Protein AF-A0A920TKG6-F1 (afdb_monomer_lite)

pLDDT: mean 92.44, std 6.7, range [65.94, 98.56]

Radius of gyration: 16.94 Å; chains: 1; bounding box: 35×40×47 Å

Secondary structure (DSSP, 8-state):
-HHHHHTS-S-----------PPP--S-GGG---HHHHHHHHHHHT---EEEE---S---HHHHHHHHHHHHHHT-EEEE--B-SS--TTPPPHHHHHHHHHHHHTTSPTTTEEE--B-------HHHHHHHHHHHHHHTT-SEE---TTTT---B-TTS-BSS--

Structure (mmCIF, N/CA/C/O backbone):
data_AF-A0A920TKG6-F1
#
_entry.id   AF-A0A920TKG6-F1
#
loop_
_atom_site.group_PDB
_atom_site.id
_atom_site.type_symbol
_atom_site.label_atom_id
_atom_site.label_alt_id
_atom_site.label_comp_id
_atom_site.label_asym_id
_atom_site.label_entity_id
_atom_site.label_seq_id
_atom_site.pdbx_PDB_ins_code
_atom_site.Cartn_x
_atom_site.Cartn_y
_atom_site.Cartn_z
_atom_site.occupancy
_atom_site.B_iso_or_equiv
_atom_site.auth_seq_id
_atom_site.auth_comp_id
_atom_site.auth_asym_id
_atom_site.auth_atom_id
_atom_site.pdbx_PDB_model_num
ATOM 1 N N . MET A 1 1 ? 9.365 -0.056 -18.917 1.00 81.00 1 MET A N 1
ATOM 2 C CA . MET A 1 1 ? 9.604 -0.548 -20.292 1.00 81.00 1 MET A CA 1
ATOM 3 C C . MET A 1 1 ? 10.580 -1.717 -20.310 1.00 81.00 1 MET A C 1
ATOM 5 O O . MET A 1 1 ? 10.217 -2.732 -20.874 1.00 81.00 1 MET A O 1
ATOM 9 N N . ASN A 1 2 ? 11.730 -1.625 -19.625 1.00 89.69 2 ASN A N 1
ATOM 10 C CA . ASN A 1 2 ? 12.736 -2.699 -19.559 1.00 89.69 2 ASN A CA 1
ATOM 11 C C . ASN A 1 2 ? 12.140 -4.102 -19.285 1.00 89.69 2 ASN A C 1
ATOM 13 O O . ASN A 1 2 ? 12.255 -4.991 -20.116 1.00 89.69 2 ASN A O 1
ATOM 17 N N . TYR A 1 3 ? 11.373 -4.258 -18.199 1.00 92.06 3 TYR A N 1
ATOM 18 C CA . TYR A 1 3 ? 10.741 -5.542 -17.854 1.00 92.06 3 TYR A CA 1
ATOM 19 C C . TYR A 1 3 ? 9.856 -6.125 -18.974 1.00 92.06 3 TYR A C 1
ATOM 21 O O . TYR A 1 3 ? 9.908 -7.314 -19.257 1.00 92.06 3 TYR A O 1
ATOM 29 N N . LEU A 1 4 ? 9.064 -5.285 -19.648 1.00 92.31 4 LEU A N 1
ATOM 30 C CA . LEU A 1 4 ? 8.187 -5.729 -20.737 1.00 92.31 4 LEU A CA 1
ATOM 31 C C . LEU A 1 4 ? 8.991 -6.272 -21.929 1.00 92.31 4 LEU A C 1
ATOM 33 O O . LEU A 1 4 ? 8.587 -7.248 -22.542 1.00 92.31 4 LEU A O 1
ATOM 37 N N . LEU A 1 5 ? 10.120 -5.644 -22.257 1.00 92.56 5 LEU A N 1
ATOM 38 C CA . LEU A 1 5 ? 10.902 -5.997 -23.444 1.00 92.56 5 LEU A CA 1
ATOM 39 C C . LEU A 1 5 ? 11.885 -7.148 -23.212 1.00 92.56 5 LEU A C 1
ATOM 41 O O . LEU A 1 5 ? 12.219 -7.843 -24.165 1.00 92.56 5 LEU A O 1
ATOM 45 N N . HIS A 1 6 ? 12.366 -7.320 -21.980 1.00 94.44 6 HIS A N 1
ATOM 46 C CA . HIS A 1 6 ? 13.500 -8.205 -21.696 1.00 94.44 6 HIS A CA 1
ATOM 47 C C . HIS A 1 6 ? 13.181 -9.360 -20.743 1.00 94.44 6 HIS A C 1
ATOM 49 O O . HIS A 1 6 ? 13.887 -10.359 -20.771 1.00 94.44 6 HIS A O 1
ATOM 55 N N . GLU A 1 7 ? 12.136 -9.245 -19.920 1.00 93.62 7 GLU A N 1
ATOM 56 C CA . GLU A 1 7 ? 11.792 -10.256 -18.904 1.00 93.62 7 GLU A CA 1
ATOM 57 C C . GLU A 1 7 ? 10.452 -10.944 -19.195 1.00 93.62 7 GLU A C 1
ATOM 59 O O . GLU A 1 7 ? 10.235 -12.095 -18.823 1.00 93.62 7 GLU A O 1
ATOM 64 N N . SER A 1 8 ? 9.514 -10.236 -19.831 1.00 93.94 8 SER A N 1
ATOM 65 C CA . SER A 1 8 ? 8.187 -10.781 -20.120 1.00 93.94 8 SER A CA 1
ATOM 66 C C . SER A 1 8 ? 8.153 -11.599 -21.415 1.00 93.94 8 SER A C 1
ATOM 68 O O . SER A 1 8 ? 8.921 -11.356 -22.342 1.00 93.94 8 SER A O 1
ATOM 70 N N . ASN A 1 9 ? 7.234 -12.564 -21.484 1.00 95.19 9 ASN A N 1
ATOM 71 C CA . ASN A 1 9 ? 7.030 -13.388 -22.674 1.00 95.19 9 ASN A CA 1
ATOM 72 C C . ASN A 1 9 ? 6.190 -12.646 -23.733 1.00 95.19 9 ASN A C 1
ATOM 74 O O . ASN A 1 9 ? 5.312 -11.861 -23.371 1.00 95.19 9 ASN A O 1
ATOM 78 N N . PRO A 1 10 ? 6.383 -12.935 -25.035 1.00 95.50 10 PRO A N 1
ATOM 79 C CA . PRO A 1 10 ? 5.681 -12.244 -26.123 1.00 95.50 10 PRO A CA 1
ATOM 80 C C . PRO A 1 10 ? 4.183 -12.578 -26.224 1.00 95.50 10 PRO A C 1
ATOM 82 O O . PRO A 1 10 ? 3.451 -11.886 -26.928 1.00 95.50 10 PRO A O 1
ATOM 85 N N . ILE A 1 11 ? 3.721 -13.640 -25.557 1.00 97.31 11 ILE A N 1
ATOM 86 C CA . ILE A 1 11 ? 2.340 -14.130 -25.624 1.00 97.31 11 ILE A CA 1
ATOM 87 C C . ILE A 1 11 ? 1.702 -14.024 -24.241 1.00 97.31 11 ILE A C 1
ATOM 89 O O . ILE A 1 11 ? 2.268 -14.487 -23.249 1.00 97.31 11 ILE A O 1
ATOM 93 N N . TYR A 1 12 ? 0.496 -13.457 -24.186 1.00 97.50 12 TYR A N 1
ATOM 94 C CA . TYR A 1 12 ? -0.344 -13.449 -22.991 1.00 97.50 12 TYR A CA 1
ATOM 95 C C . TYR A 1 12 ? -1.450 -14.494 -23.114 1.00 97.50 12 TYR A C 1
ATOM 97 O O . TYR A 1 12 ? -2.117 -14.584 -24.142 1.00 97.50 12 TYR A O 1
ATOM 105 N N . ILE A 1 13 ? -1.658 -15.265 -22.046 1.00 97.12 13 ILE A N 1
ATOM 106 C CA . ILE A 1 13 ? -2.728 -16.260 -21.946 1.00 97.12 13 ILE A CA 1
ATOM 107 C C . ILE A 1 13 ? -3.816 -15.679 -21.043 1.00 97.12 13 ILE A C 1
ATOM 109 O O . ILE A 1 13 ? -3.563 -15.376 -19.878 1.00 97.12 13 ILE A O 1
ATOM 113 N N . GLY A 1 14 ? -5.015 -15.495 -21.593 1.00 97.8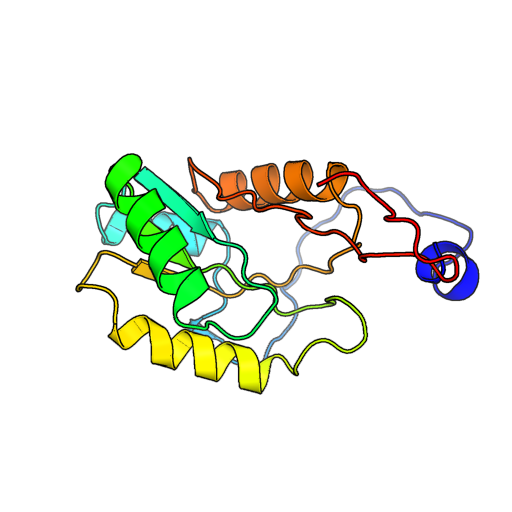1 14 GLY A N 1
ATOM 114 C CA . GLY A 1 14 ? -6.191 -15.037 -20.854 1.00 97.81 14 GLY A CA 1
ATOM 115 C C . GLY A 1 14 ? -7.096 -16.199 -20.449 1.00 97.81 14 GLY A C 1
ATOM 116 O O . GLY A 1 14 ? -7.249 -17.157 -21.201 1.00 97.81 14 GLY A O 1
ATOM 117 N N . GLY A 1 15 ? -7.717 -16.101 -19.273 1.00 98.06 15 GLY A N 1
ATOM 118 C CA . GLY A 1 15 ? -8.662 -17.090 -18.758 1.00 98.06 15 GLY A CA 1
ATOM 119 C C . GLY A 1 15 ? -9.123 -16.749 -17.341 1.00 98.06 15 GLY A C 1
ATOM 120 O O . GLY A 1 15 ? -8.528 -15.901 -16.674 1.00 98.06 15 GLY A O 1
ATOM 121 N N . SER A 1 16 ? -10.196 -17.392 -16.884 1.00 97.81 16 SER A N 1
ATOM 122 C CA . SER A 1 16 ? -10.622 -17.321 -15.484 1.00 97.81 16 SER A CA 1
ATOM 123 C C . SER A 1 16 ? -9.631 -18.049 -14.576 1.00 97.81 16 SER A C 1
ATOM 125 O O . SER A 1 16 ? -8.997 -19.018 -14.991 1.00 97.81 16 SER A O 1
ATOM 127 N N . VAL A 1 17 ? -9.530 -17.608 -13.324 1.00 96.44 17 VAL A N 1
ATOM 128 C CA . VAL A 1 17 ? -8.688 -18.244 -12.304 1.00 96.44 17 VAL A CA 1
ATOM 129 C C . VAL A 1 17 ? -9.552 -18.860 -11.210 1.00 96.44 17 VAL A C 1
ATOM 131 O O . VAL A 1 17 ? -10.534 -18.256 -10.783 1.00 96.44 17 VAL A O 1
ATOM 134 N N . GLU A 1 18 ? -9.156 -20.039 -10.738 1.00 97.50 18 GLU A N 1
ATOM 135 C CA . GLU A 1 18 ? -9.734 -20.701 -9.568 1.00 97.50 18 GLU A CA 1
ATOM 136 C C . GLU A 1 18 ? -8.681 -20.753 -8.454 1.00 97.50 18 GLU A C 1
ATOM 138 O O . GLU A 1 18 ? -7.523 -21.117 -8.677 1.00 97.50 18 GLU A O 1
ATOM 143 N N . GLY A 1 19 ? -9.056 -20.309 -7.255 1.00 94.50 19 GLY A N 1
ATOM 144 C CA . GLY A 1 19 ? -8.136 -20.214 -6.128 1.00 94.50 19 GLY A CA 1
ATOM 145 C C . GLY A 1 19 ? -7.915 -21.570 -5.471 1.00 94.50 19 GLY A C 1
ATOM 146 O O . GLY A 1 19 ? -8.823 -22.090 -4.835 1.00 94.50 19 GLY A O 1
ATOM 147 N N . VAL A 1 20 ? -6.697 -22.105 -5.564 1.00 96.12 20 VAL A N 1
ATOM 148 C CA . VAL A 1 20 ? -6.333 -23.361 -4.887 1.00 96.12 20 VAL A CA 1
ATOM 149 C C . VAL A 1 20 ? -5.703 -23.072 -3.520 1.00 96.12 20 VAL A C 1
ATOM 151 O O . VAL A 1 20 ? -6.187 -23.526 -2.483 1.00 96.12 20 VAL A O 1
ATOM 154 N N . HIS A 1 21 ? -4.634 -22.269 -3.498 1.00 94.25 21 HIS A N 1
ATOM 155 C CA . HIS A 1 21 ? -3.919 -21.875 -2.282 1.00 94.25 21 HIS A CA 1
ATOM 156 C C . HIS A 1 21 ? -3.308 -20.479 -2.444 1.00 94.25 21 HIS A C 1
ATOM 158 O O . HIS A 1 21 ? -2.908 -20.097 -3.545 1.00 94.25 21 HIS A O 1
ATOM 164 N N . PHE A 1 22 ? -3.151 -19.740 -1.344 1.00 92.44 22 PHE A N 1
ATOM 165 C CA . PHE A 1 22 ? -2.352 -18.514 -1.357 1.00 92.44 22 PHE A CA 1
ATOM 166 C C . PHE A 1 22 ? -0.846 -18.818 -1.443 1.00 92.44 22 PHE A C 1
ATOM 168 O O . PHE A 1 22 ? -0.397 -19.849 -0.927 1.00 92.44 22 PHE A O 1
ATOM 175 N N . PRO A 1 23 ? -0.038 -17.911 -2.027 1.00 92.25 23 PRO A N 1
ATOM 176 C CA . PRO A 1 23 ? 1.416 -17.985 -1.937 1.00 92.25 23 PRO A CA 1
ATOM 177 C C . PRO A 1 23 ? 1.883 -18.079 -0.480 1.00 92.25 23 PRO A C 1
ATOM 17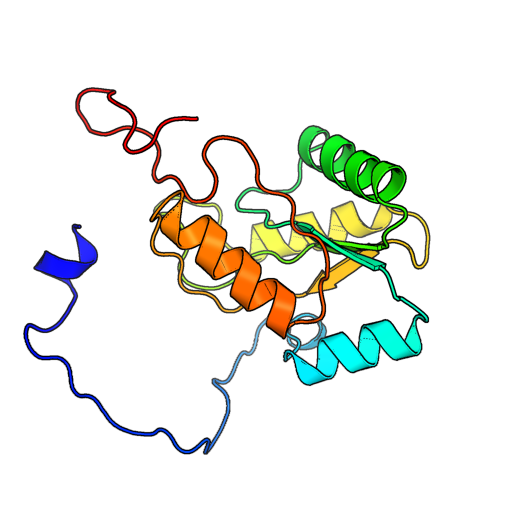9 O O . PRO A 1 23 ? 1.427 -17.330 0.387 1.00 92.25 23 PRO A O 1
ATOM 182 N N . LYS A 1 24 ? 2.810 -19.002 -0.205 1.00 92.75 24 LYS A N 1
ATOM 183 C CA . LYS A 1 24 ? 3.375 -19.172 1.137 1.00 92.75 24 LYS A CA 1
ATOM 184 C C . LYS A 1 24 ? 4.382 -18.059 1.423 1.00 92.75 24 LYS A C 1
ATOM 186 O O . LYS A 1 24 ? 5.348 -17.884 0.686 1.00 92.75 24 LYS A O 1
ATOM 191 N N . HIS A 1 25 ? 4.173 -17.357 2.532 1.00 93.50 25 HIS A N 1
ATOM 192 C CA . HIS A 1 25 ? 5.110 -16.381 3.080 1.00 93.50 25 HIS A CA 1
ATOM 193 C C . HIS A 1 25 ? 5.570 -16.841 4.464 1.00 93.50 25 HIS A C 1
ATOM 195 O O . HIS A 1 25 ? 4.746 -17.209 5.302 1.00 93.50 25 HIS A O 1
ATOM 201 N N . TYR A 1 26 ? 6.880 -16.820 4.704 1.00 94.31 26 TYR A N 1
ATOM 202 C CA . TYR A 1 26 ? 7.482 -17.175 5.998 1.00 94.31 26 TYR A CA 1
ATOM 203 C C . TYR A 1 26 ? 7.807 -15.939 6.844 1.00 94.31 26 TYR A C 1
ATOM 205 O O . TYR A 1 26 ? 8.072 -16.043 8.037 1.00 94.31 26 TYR A O 1
ATOM 213 N N . ASP A 1 27 ? 7.768 -14.758 6.233 1.00 94.88 27 ASP A N 1
ATOM 214 C CA . ASP A 1 27 ? 8.069 -13.481 6.850 1.00 94.88 27 ASP A CA 1
ATOM 215 C C . ASP A 1 27 ? 6.787 -12.729 7.229 1.00 94.88 27 ASP A C 1
ATOM 217 O O . ASP A 1 27 ? 5.831 -12.651 6.453 1.00 94.88 27 ASP A O 1
ATOM 221 N N . TYR A 1 28 ? 6.788 -12.129 8.423 1.00 95.62 28 TYR A N 1
ATOM 222 C CA . TYR A 1 28 ? 5.772 -11.169 8.872 1.00 95.62 28 TYR A CA 1
ATOM 223 C C . TYR A 1 28 ? 4.316 -11.629 8.686 1.00 95.62 28 TYR A C 1
ATOM 225 O O . TYR A 1 28 ? 3.451 -10.821 8.350 1.00 95.62 28 TYR A O 1
ATOM 233 N N . GLN A 1 29 ? 4.029 -12.915 8.907 1.00 94.44 29 GLN A N 1
ATOM 234 C CA . GLN A 1 29 ? 2.707 -13.508 8.660 1.00 94.44 29 GLN A CA 1
ATOM 235 C C . GLN A 1 29 ? 1.573 -12.736 9.354 1.00 94.44 29 GLN A C 1
ATOM 237 O O . GLN A 1 29 ? 0.567 -12.437 8.723 1.00 94.44 29 GLN A O 1
ATOM 242 N N . GLY A 1 30 ? 1.779 -12.304 10.605 1.00 95.00 30 GLY A N 1
ATOM 243 C CA . GLY A 1 30 ? 0.802 -11.503 11.359 1.00 95.00 30 GLY A CA 1
ATOM 244 C C . GLY A 1 30 ? 0.584 -10.072 10.848 1.00 95.00 30 GLY A C 1
ATOM 245 O O . GLY A 1 30 ? -0.316 -9.385 11.318 1.00 95.00 30 GLY A O 1
ATOM 246 N N . LEU A 1 31 ? 1.396 -9.602 9.897 1.00 97.12 31 LEU A N 1
ATOM 247 C CA . LEU A 1 31 ? 1.224 -8.303 9.243 1.00 97.12 31 LEU A CA 1
ATOM 248 C C . LEU A 1 31 ? 0.675 -8.435 7.816 1.00 97.12 31 LEU A C 1
ATOM 250 O O . LEU A 1 31 ? 0.392 -7.419 7.188 1.00 97.12 31 LEU A O 1
ATOM 254 N N . ARG A 1 32 ? 0.517 -9.649 7.280 1.00 96.62 32 ARG A N 1
ATOM 255 C CA . ARG A 1 32 ? 0.005 -9.890 5.924 1.00 96.62 32 ARG A CA 1
ATOM 256 C C . ARG A 1 32 ? -1.474 -10.252 5.995 1.00 96.62 32 ARG A C 1
ATOM 258 O O . ARG A 1 32 ? -1.819 -11.405 6.224 1.00 96.62 32 ARG A O 1
ATOM 265 N N . HIS A 1 33 ? -2.338 -9.269 5.772 1.00 97.75 33 HIS A N 1
ATOM 266 C CA . HIS A 1 33 ? -3.785 -9.477 5.789 1.00 97.75 33 HIS A CA 1
ATOM 267 C C . HIS A 1 33 ? -4.337 -9.581 4.365 1.00 97.75 33 HIS A C 1
ATOM 269 O O . HIS A 1 33 ? -3.905 -8.863 3.458 1.00 97.75 33 HIS A O 1
ATOM 275 N N . THR A 1 34 ? -5.328 -10.446 4.168 1.00 97.62 34 THR A N 1
ATOM 276 C CA . THR A 1 34 ? -6.194 -10.407 2.985 1.00 97.62 34 THR A CA 1
ATOM 277 C C . THR A 1 34 ? -7.158 -9.216 3.071 1.00 97.62 34 THR A C 1
ATOM 279 O O . THR A 1 34 ? -7.363 -8.666 4.158 1.00 97.62 34 THR A O 1
ATOM 282 N N . PRO A 1 35 ? -7.796 -8.811 1.956 1.00 98.38 35 PRO A N 1
ATOM 283 C CA . PRO A 1 35 ? -8.832 -7.781 1.990 1.00 98.38 35 PRO A CA 1
ATOM 284 C C . PRO A 1 35 ? -9.944 -8.074 3.006 1.00 98.38 35 PRO A C 1
ATOM 286 O O . PRO A 1 35 ? -10.346 -7.178 3.742 1.00 98.38 35 PRO A O 1
ATOM 289 N N . THR A 1 36 ? -10.395 -9.328 3.093 1.00 98.25 36 THR A N 1
ATOM 290 C CA . THR A 1 36 ? -11.416 -9.758 4.059 1.00 98.25 36 THR A CA 1
ATOM 291 C C . THR A 1 36 ? -10.925 -9.601 5.495 1.00 98.25 36 THR A C 1
ATOM 293 O O . THR A 1 36 ? -11.574 -8.933 6.291 1.00 98.25 36 THR A O 1
ATOM 296 N N . GLN A 1 37 ? -9.734 -10.121 5.810 1.00 98.19 37 GLN A N 1
ATOM 297 C CA . GLN A 1 37 ? -9.164 -10.033 7.159 1.00 98.19 37 GLN A CA 1
ATOM 298 C C . GLN A 1 37 ? -8.964 -8.585 7.619 1.00 98.19 37 GLN A C 1
ATOM 300 O O . GLN A 1 37 ? -9.127 -8.283 8.801 1.00 98.19 37 GLN A O 1
ATOM 305 N N . LEU A 1 38 ? -8.586 -7.690 6.700 1.00 97.94 38 LEU A N 1
ATOM 306 C CA . LEU A 1 38 ? -8.374 -6.286 7.028 1.00 97.94 38 LEU A CA 1
ATOM 307 C C . LEU A 1 38 ? -9.699 -5.554 7.282 1.00 97.94 38 LEU A C 1
ATOM 309 O O . LEU A 1 38 ? -9.780 -4.785 8.232 1.00 97.94 38 LEU A O 1
ATOM 313 N N . ARG A 1 39 ? -10.748 -5.851 6.505 1.00 98.50 39 ARG A N 1
ATOM 314 C CA . ARG A 1 39 ? -12.105 -5.332 6.747 1.00 98.50 39 ARG A CA 1
ATOM 315 C C . ARG A 1 39 ? -12.646 -5.776 8.098 1.00 98.50 39 ARG A C 1
ATOM 317 O O . ARG A 1 39 ? -13.005 -4.932 8.904 1.00 98.50 39 ARG A O 1
ATOM 324 N N . GLU A 1 40 ? -12.568 -7.071 8.397 1.00 98.38 40 GLU A N 1
ATOM 325 C CA . GLU A 1 40 ? -12.976 -7.592 9.706 1.00 98.38 40 GLU A CA 1
ATOM 326 C C . GLU A 1 40 ? -12.170 -6.964 10.851 1.00 98.38 40 GLU A C 1
ATOM 328 O O . GLU A 1 40 ? -12.677 -6.770 11.954 1.00 98.38 40 GLU A O 1
ATOM 333 N N . LYS A 1 41 ? -10.886 -6.659 10.616 1.00 97.81 41 LYS A N 1
ATOM 334 C CA . LYS A 1 41 ? -10.060 -5.944 11.590 1.00 97.81 41 LYS A CA 1
ATOM 335 C C . LYS A 1 41 ? -10.582 -4.528 11.815 1.00 97.81 41 LYS A C 1
ATOM 337 O O . LYS A 1 41 ? -10.684 -4.136 12.969 1.00 97.81 41 LYS A O 1
ATOM 342 N N . PHE A 1 42 ? -10.917 -3.789 10.762 1.00 98.19 42 PHE A N 1
ATOM 343 C CA . PHE A 1 42 ? -11.507 -2.455 10.889 1.00 98.19 42 PHE A CA 1
ATOM 344 C C . PHE A 1 42 ? -12.845 -2.494 11.626 1.00 98.19 42 PHE A C 1
ATOM 346 O O . PHE A 1 42 ? -13.033 -1.710 12.552 1.00 98.19 42 PHE A O 1
ATOM 353 N N . ASP A 1 43 ? -13.700 -3.471 11.323 1.00 97.62 43 ASP A N 1
ATOM 354 C CA . ASP A 1 43 ? -14.982 -3.652 12.009 1.00 97.62 43 ASP A CA 1
ATOM 355 C C . ASP A 1 43 ? -14.786 -3.919 13.509 1.00 97.62 43 ASP A C 1
ATOM 357 O O . ASP A 1 43 ? -15.417 -3.275 14.346 1.00 97.62 43 ASP A O 1
ATOM 361 N N . ARG A 1 44 ? -13.847 -4.807 13.877 1.00 97.50 44 ARG A N 1
ATOM 362 C CA . ARG A 1 44 ? -13.504 -5.083 15.288 1.00 97.50 44 ARG A CA 1
ATOM 363 C C . ARG A 1 44 ? -12.960 -3.862 16.029 1.00 97.50 44 ARG A C 1
ATOM 365 O O . ARG A 1 44 ? -13.147 -3.766 17.237 1.00 97.50 44 ARG A O 1
ATOM 372 N N . LEU A 1 45 ? -12.268 -2.966 15.329 1.00 96.38 45 LEU A N 1
ATOM 373 C CA . LEU A 1 45 ? -11.736 -1.722 15.892 1.00 96.38 45 LEU A CA 1
ATOM 374 C C . LEU A 1 45 ? -12.770 -0.578 15.883 1.00 96.38 45 LEU A C 1
ATOM 376 O O . LEU A 1 45 ? -12.491 0.492 16.423 1.00 96.38 45 LEU A O 1
ATOM 380 N N . GLY A 1 46 ? -13.950 -0.790 15.286 1.00 97.31 46 GLY A N 1
ATOM 381 C CA . GLY A 1 46 ? -14.994 0.226 15.135 1.00 97.31 46 GLY A CA 1
ATOM 382 C C . GLY A 1 46 ? -14.659 1.308 14.102 1.00 97.31 46 GLY A C 1
ATOM 383 O O . GLY A 1 46 ? -15.160 2.427 14.193 1.00 97.31 46 GLY A O 1
ATOM 384 N N . TRP A 1 47 ? -13.779 1.015 13.144 1.00 97.88 47 TRP A N 1
ATOM 385 C CA . TRP A 1 47 ? -13.305 1.985 12.160 1.00 97.88 47 TRP A CA 1
ATOM 386 C C . TRP A 1 47 ? -14.235 2.054 10.948 1.00 97.88 47 TRP A C 1
ATOM 388 O O . TRP A 1 47 ? -14.424 1.067 10.244 1.00 97.88 47 TRP A O 1
ATOM 398 N N . THR A 1 48 ? -14.755 3.246 10.656 1.00 95.62 48 THR A N 1
ATOM 399 C CA . THR A 1 48 ? -15.617 3.506 9.487 1.00 95.62 48 THR A CA 1
ATOM 400 C C . THR A 1 48 ? -14.918 4.333 8.413 1.00 95.62 48 THR A C 1
ATOM 402 O O . THR A 1 48 ? -15.053 4.048 7.224 1.00 95.62 48 THR A O 1
ATOM 405 N N . ASN A 1 49 ? -14.124 5.322 8.833 1.00 97.19 49 ASN A N 1
ATOM 406 C CA . ASN A 1 49 ? -13.260 6.105 7.961 1.00 97.19 49 ASN A CA 1
ATOM 407 C C . ASN A 1 49 ? -11.819 5.621 8.077 1.00 97.19 49 ASN A C 1
ATOM 409 O O . ASN A 1 49 ? -11.253 5.608 9.171 1.00 97.19 49 ASN A O 1
ATOM 413 N N . ILE A 1 50 ? -11.240 5.212 6.948 1.00 98.19 50 ILE A N 1
ATOM 414 C CA . ILE A 1 50 ? -9.884 4.678 6.868 1.00 98.19 50 ILE A CA 1
ATOM 415 C C . ILE A 1 50 ? -9.146 5.342 5.707 1.00 98.19 50 ILE A C 1
ATOM 417 O O . ILE A 1 50 ? -9.492 5.156 4.532 1.00 98.19 50 ILE A O 1
ATOM 421 N N . ILE A 1 51 ? -8.069 6.050 6.039 1.00 97.81 51 ILE A N 1
ATOM 422 C CA . ILE A 1 51 ? -7.139 6.631 5.079 1.00 97.81 51 ILE A CA 1
ATOM 423 C C . ILE A 1 51 ? -5.914 5.737 4.904 1.00 97.81 51 ILE A C 1
ATOM 425 O O . ILE A 1 51 ? -5.246 5.359 5.860 1.00 97.81 51 ILE A O 1
ATOM 429 N N . ALA A 1 52 ? -5.609 5.375 3.659 1.00 97.44 52 ALA A N 1
ATOM 430 C CA . ALA A 1 52 ? -4.465 4.532 3.345 1.00 97.44 52 ALA A CA 1
ATOM 431 C C . ALA A 1 52 ? -3.230 5.352 2.968 1.00 97.44 52 ALA A C 1
ATOM 433 O O . ALA A 1 52 ? -3.285 6.199 2.071 1.00 97.44 52 ALA A O 1
ATOM 434 N N . PHE A 1 53 ? -2.089 5.003 3.557 1.00 94.81 53 PHE A N 1
ATOM 435 C CA . PHE A 1 53 ? -0.779 5.508 3.172 1.00 94.81 53 PHE A CA 1
ATOM 436 C C . PHE A 1 53 ? 0.075 4.406 2.534 1.00 94.81 53 PHE A C 1
ATOM 438 O O . PHE A 1 53 ? 0.175 3.291 3.047 1.00 94.81 53 PHE A O 1
ATOM 445 N N . GLN A 1 54 ? 0.704 4.720 1.398 1.00 90.06 54 GLN A N 1
ATOM 446 C CA . GLN A 1 54 ? 1.609 3.830 0.665 1.00 90.06 54 GLN A CA 1
ATOM 447 C C . GLN A 1 54 ? 3.057 4.321 0.807 1.00 90.06 54 GLN A C 1
ATOM 449 O O . GLN A 1 54 ? 3.535 5.070 -0.049 1.00 90.06 54 GLN A O 1
ATOM 454 N N . PRO A 1 55 ? 3.799 3.893 1.840 1.00 84.06 55 PRO A N 1
ATOM 455 C CA . PRO A 1 55 ? 5.219 4.183 1.908 1.00 84.06 55 PRO A CA 1
ATOM 456 C C . PRO A 1 55 ? 6.012 3.230 1.003 1.00 84.06 55 PRO A C 1
ATOM 458 O O . PRO A 1 55 ? 5.763 2.022 0.945 1.00 84.06 55 PRO A O 1
ATOM 461 N N . ARG A 1 56 ? 7.000 3.789 0.298 1.00 73.81 56 ARG A N 1
ATOM 462 C CA . ARG A 1 56 ? 8.037 3.020 -0.419 1.00 73.81 56 ARG A CA 1
ATOM 463 C C . ARG A 1 56 ? 9.401 3.108 0.261 1.00 73.81 56 ARG A C 1
ATOM 465 O O . ARG A 1 56 ? 10.169 2.158 0.199 1.00 73.81 56 ARG A O 1
ATOM 472 N N . GLU A 1 57 ? 9.645 4.203 0.970 1.00 75.56 57 GLU A N 1
ATOM 473 C CA . GLU A 1 57 ? 10.865 4.459 1.735 1.00 75.56 57 GLU A CA 1
ATOM 474 C C . GLU A 1 57 ? 10.661 4.147 3.227 1.00 75.56 57 GLU A C 1
ATOM 476 O O . GLU A 1 57 ? 9.509 4.085 3.688 1.00 75.56 57 GLU A O 1
ATOM 481 N N . PRO A 1 58 ? 11.745 3.956 4.006 1.00 74.56 58 PRO A N 1
ATOM 482 C CA . PRO A 1 58 ? 11.670 3.937 5.464 1.00 74.56 58 PRO A CA 1
ATOM 483 C C . PRO A 1 58 ? 10.918 5.161 6.002 1.00 74.56 58 PRO A C 1
ATOM 485 O O . PRO A 1 58 ? 11.088 6.279 5.513 1.00 74.56 58 PRO A O 1
ATOM 488 N N . HIS A 1 59 ? 10.074 4.951 7.013 1.00 65.94 59 HIS A N 1
ATOM 489 C CA . HIS A 1 59 ? 9.283 6.035 7.590 1.00 65.94 59 HIS A CA 1
ATOM 490 C C . HIS A 1 59 ? 10.184 6.999 8.366 1.00 65.94 59 HIS A C 1
ATOM 492 O O . HIS A 1 59 ? 10.695 6.669 9.434 1.00 65.94 59 HIS A O 1
ATOM 498 N N . ALA A 1 60 ? 10.396 8.185 7.802 1.00 68.25 60 ALA A N 1
ATOM 499 C CA . ALA A 1 60 ? 11.106 9.290 8.435 1.00 68.25 60 ALA A CA 1
ATOM 500 C C . ALA A 1 60 ? 10.104 10.254 9.121 1.00 68.25 60 ALA A C 1
ATOM 502 O O . ALA A 1 60 ? 8.894 10.125 8.910 1.00 68.25 60 ALA A O 1
ATOM 503 N N . PRO A 1 61 ? 10.562 11.259 9.897 1.00 66.88 61 PRO A N 1
ATOM 504 C CA . PRO A 1 61 ? 9.669 12.202 10.585 1.00 66.88 61 PRO A CA 1
ATOM 505 C C . PRO A 1 61 ? 8.702 12.956 9.660 1.00 66.88 61 PRO A C 1
ATOM 507 O O . PRO A 1 61 ? 7.585 13.276 10.048 1.00 66.88 61 PRO A O 1
ATOM 510 N N . ARG A 1 62 ? 9.109 13.229 8.414 1.00 68.56 62 ARG A N 1
ATOM 511 C CA . ARG A 1 62 ? 8.280 13.969 7.453 1.00 68.56 62 ARG A CA 1
ATOM 512 C C . ARG A 1 62 ? 7.037 13.179 6.997 1.00 68.56 62 ARG A C 1
ATOM 514 O O . ARG A 1 62 ? 5.954 13.747 7.090 1.00 68.56 62 ARG A O 1
ATOM 521 N N . PRO A 1 63 ? 7.145 11.916 6.532 1.00 71.69 63 PRO A N 1
ATOM 522 C CA . PRO A 1 63 ? 5.981 11.058 6.305 1.00 71.69 63 PRO A CA 1
ATOM 523 C C . PRO A 1 63 ? 5.018 10.979 7.494 1.00 71.69 63 PRO A C 1
ATOM 525 O O . PRO A 1 63 ? 3.830 11.155 7.266 1.00 71.69 63 PRO A O 1
ATOM 528 N N . TYR A 1 64 ? 5.536 10.840 8.725 1.00 77.44 64 TYR A N 1
ATOM 529 C CA . TYR A 1 64 ? 4.740 10.813 9.968 1.00 77.44 64 TYR A CA 1
ATOM 530 C C . TYR A 1 64 ? 3.913 12.092 10.203 1.00 77.44 64 TYR A C 1
ATOM 532 O O . TYR A 1 64 ? 2.819 12.063 10.758 1.00 77.44 64 TYR A O 1
ATOM 540 N N . GLY A 1 65 ? 4.432 13.255 9.806 1.00 75.38 65 GLY A N 1
ATOM 541 C CA . GLY A 1 65 ? 3.659 14.495 9.899 1.00 75.38 65 GLY A CA 1
ATOM 542 C C . GLY A 1 65 ? 2.530 14.563 8.868 1.00 75.38 65 GLY A C 1
ATOM 543 O O . GLY A 1 65 ? 1.471 15.113 9.149 1.00 75.38 65 GLY A O 1
ATOM 544 N N . ILE A 1 66 ? 2.753 14.021 7.666 1.00 79.94 66 ILE A N 1
ATOM 545 C CA . ILE A 1 66 ? 1.791 14.091 6.557 1.00 79.94 66 ILE A CA 1
ATOM 546 C C . ILE A 1 66 ? 0.610 13.157 6.797 1.00 79.94 66 ILE A C 1
ATOM 548 O O . ILE A 1 66 ? -0.530 13.559 6.594 1.00 79.94 66 ILE A O 1
ATOM 552 N N . ASP A 1 67 ? 0.873 11.915 7.188 1.00 81.94 67 ASP A N 1
ATOM 553 C CA . ASP A 1 67 ? -0.174 10.917 7.382 1.00 81.94 67 ASP A CA 1
ATOM 554 C C . ASP A 1 67 ? -1.008 11.182 8.644 1.00 81.94 67 ASP A C 1
ATOM 556 O O . ASP A 1 67 ? -2.231 11.075 8.570 1.00 81.94 67 ASP A O 1
ATOM 560 N N . SER A 1 68 ? -0.388 11.634 9.739 1.00 82.38 68 SER A N 1
ATOM 561 C CA . SER A 1 68 ? -1.101 12.078 10.947 1.00 82.38 68 SER A CA 1
ATOM 562 C C . SER A 1 68 ? -2.019 13.260 10.637 1.00 82.38 68 SER A C 1
ATOM 564 O O . SER A 1 68 ? -3.212 13.219 10.922 1.00 82.38 68 SER A O 1
ATOM 566 N N . ARG A 1 69 ? -1.498 14.276 9.938 1.00 86.94 69 ARG A N 1
ATOM 567 C CA . ARG A 1 69 ? -2.301 15.429 9.520 1.00 86.94 69 ARG A CA 1
ATOM 568 C C . ARG A 1 69 ? -3.440 15.036 8.575 1.00 86.94 69 ARG A C 1
ATOM 570 O O . ARG A 1 69 ? -4.551 15.526 8.724 1.00 86.94 69 ARG A O 1
ATOM 577 N N . ALA A 1 70 ? -3.185 14.156 7.607 1.00 85.75 70 ALA A N 1
ATOM 578 C CA . ALA A 1 70 ? -4.216 13.710 6.673 1.00 85.75 70 ALA A CA 1
ATOM 579 C C . ALA A 1 70 ? -5.321 12.908 7.382 1.00 85.75 70 ALA A C 1
ATOM 581 O O . ALA A 1 70 ? -6.492 13.025 7.026 1.00 85.75 70 ALA A O 1
ATOM 582 N N . SER A 1 71 ? -4.959 12.114 8.392 1.00 85.31 71 SER A N 1
ATOM 583 C CA . SER A 1 71 ? -5.892 11.398 9.268 1.00 85.31 71 SER A CA 1
ATOM 584 C C . SER A 1 71 ? -6.780 12.361 10.066 1.00 85.31 71 SER A C 1
ATOM 586 O O . SER A 1 71 ? -8.002 12.203 10.050 1.00 85.31 71 SER A O 1
ATOM 588 N N . GLU A 1 72 ? -6.200 13.405 10.663 1.00 89.19 72 GLU A N 1
ATOM 589 C CA . GLU A 1 72 ? -6.937 14.455 11.380 1.00 89.19 72 GLU A CA 1
ATOM 590 C C . GLU A 1 72 ? -7.884 15.238 10.456 1.00 89.19 72 GLU A C 1
ATOM 592 O O . GLU A 1 72 ? -9.070 15.370 10.751 1.00 89.19 72 GLU A O 1
ATOM 597 N N . GLU A 1 73 ? -7.394 15.706 9.302 1.00 91.00 73 GLU A N 1
ATOM 598 C CA . GLU A 1 73 ? -8.182 16.489 8.335 1.00 91.00 73 GLU A CA 1
ATOM 599 C C . GLU A 1 73 ? -9.356 15.694 7.737 1.00 91.00 73 GLU A C 1
ATOM 601 O O . GLU A 1 73 ? -10.375 16.277 7.365 1.00 91.00 73 GLU A O 1
ATOM 606 N N . THR A 1 74 ? -9.234 14.366 7.646 1.00 87.94 74 THR A N 1
ATOM 607 C CA . THR A 1 74 ? -10.286 13.485 7.108 1.00 87.94 74 THR A CA 1
ATOM 608 C C . THR A 1 74 ? -11.133 12.808 8.183 1.00 87.94 74 THR A C 1
ATOM 610 O O . THR A 1 74 ? -12.067 12.084 7.839 1.00 87.94 74 THR A O 1
ATOM 613 N N . ASN A 1 75 ? -10.840 13.042 9.470 1.00 92.88 75 ASN A N 1
ATOM 614 C CA . ASN A 1 75 ? -11.446 12.323 10.592 1.00 92.88 75 ASN A CA 1
ATOM 615 C C . ASN A 1 75 ? -11.478 10.798 10.337 1.00 92.88 75 ASN A C 1
ATOM 617 O O . ASN A 1 75 ? -12.527 10.146 10.412 1.00 92.88 75 ASN A O 1
ATOM 621 N N . ALA A 1 76 ? -10.326 10.256 9.930 1.00 95.69 76 ALA A N 1
ATOM 622 C CA . ALA A 1 76 ? -10.162 8.875 9.491 1.00 95.69 76 ALA A CA 1
ATOM 623 C C . ALA A 1 76 ? -8.995 8.200 10.207 1.00 95.69 76 ALA A C 1
ATOM 625 O O . ALA A 1 76 ? -7.952 8.811 10.407 1.00 95.69 76 ALA A O 1
ATOM 626 N N . ASN A 1 77 ? -9.126 6.913 10.516 1.00 97.38 77 ASN A N 1
ATOM 627 C CA . ASN A 1 77 ? -8.022 6.122 11.050 1.00 97.38 77 ASN A CA 1
ATOM 628 C C . ASN A 1 77 ? -7.005 5.798 9.951 1.00 97.38 77 ASN A C 1
ATOM 630 O O . ASN A 1 77 ? -7.359 5.618 8.782 1.00 97.38 77 ASN A O 1
ATOM 634 N N . LEU A 1 78 ? -5.732 5.699 10.318 1.00 96.88 78 LEU A N 1
ATOM 635 C CA . LEU A 1 78 ? -4.647 5.517 9.365 1.00 96.88 78 LEU A CA 1
ATOM 636 C C . LEU A 1 78 ? -4.341 4.033 9.129 1.00 96.88 78 LEU A C 1
ATOM 638 O O . LEU A 1 78 ? -4.038 3.274 10.047 1.00 96.88 78 LEU A O 1
ATOM 642 N N . LEU A 1 79 ? -4.306 3.623 7.866 1.00 97.75 79 LEU A N 1
ATOM 643 C CA . LEU A 1 79 ? -3.691 2.369 7.451 1.00 97.75 79 LEU A CA 1
ATOM 644 C C . LEU A 1 79 ? -2.337 2.649 6.791 1.00 97.75 79 LEU A C 1
ATOM 646 O O . LEU A 1 79 ? -2.275 3.073 5.634 1.00 97.75 79 LEU A O 1
ATOM 650 N N . ILE A 1 80 ? -1.247 2.309 7.478 1.00 96.44 80 ILE A N 1
ATOM 651 C CA . ILE A 1 80 ? 0.085 2.240 6.875 1.00 96.44 80 ILE A CA 1
ATOM 652 C C . ILE A 1 80 ? 0.165 0.924 6.098 1.00 96.44 80 ILE A C 1
ATOM 654 O O . ILE A 1 80 ? 0.176 -0.164 6.680 1.00 96.44 80 ILE A O 1
ATOM 658 N N . HIS A 1 81 ? 0.184 1.019 4.767 1.00 97.06 81 HIS A N 1
ATOM 659 C CA . HIS A 1 81 ? 0.011 -0.126 3.872 1.00 97.06 81 HIS A CA 1
ATOM 660 C C . HIS A 1 81 ? 1.203 -0.327 2.915 1.00 97.06 81 HIS A C 1
ATOM 662 O O . HIS A 1 81 ? 1.003 -0.258 1.700 1.00 97.06 81 HIS A O 1
ATOM 668 N N . PRO A 1 82 ? 2.441 -0.545 3.413 1.00 95.31 82 PRO A N 1
ATOM 669 C CA . PRO A 1 82 ? 3.647 -0.663 2.594 1.00 95.31 82 PRO A CA 1
ATOM 670 C C . PRO A 1 82 ? 3.578 -1.813 1.598 1.00 95.31 82 PRO A C 1
ATOM 672 O O . PRO A 1 82 ? 3.079 -2.898 1.902 1.00 95.31 82 PRO A O 1
ATOM 675 N N . VAL A 1 83 ? 4.212 -1.617 0.443 1.00 94.31 83 VAL A N 1
ATOM 676 C CA . VAL A 1 83 ? 4.418 -2.708 -0.515 1.00 94.31 83 VAL A CA 1
ATOM 677 C C . VAL A 1 83 ? 5.602 -3.577 -0.100 1.00 94.31 83 VAL A C 1
ATOM 679 O O . VAL A 1 83 ? 6.725 -3.089 0.089 1.00 94.31 83 VAL A O 1
ATOM 682 N N . VAL A 1 84 ? 5.335 -4.880 -0.011 1.00 90.44 84 VAL A N 1
ATOM 683 C CA . VAL A 1 84 ? 6.296 -5.954 0.265 1.00 90.44 84 VAL A CA 1
ATOM 684 C C . VAL A 1 84 ? 6.176 -7.025 -0.823 1.00 90.44 84 VAL A C 1
ATOM 686 O O . VAL A 1 84 ? 5.678 -8.131 -0.608 1.00 90.44 84 VAL A O 1
ATOM 689 N N . GLY A 1 85 ? 6.620 -6.638 -2.015 1.00 87.19 85 GLY A N 1
ATOM 690 C CA . GLY A 1 85 ? 6.729 -7.450 -3.223 1.00 87.19 85 GLY A CA 1
ATOM 691 C C . GLY A 1 85 ? 7.807 -6.848 -4.125 1.00 87.19 85 GLY A C 1
ATOM 692 O O . GLY A 1 85 ? 8.846 -6.416 -3.626 1.00 87.19 85 GLY A O 1
ATOM 693 N N . LEU A 1 86 ? 7.561 -6.766 -5.434 1.00 85.19 86 LEU A N 1
ATOM 694 C CA . LEU A 1 86 ? 8.466 -6.054 -6.343 1.00 85.19 86 LEU A CA 1
ATOM 695 C C . LEU A 1 86 ? 8.265 -4.540 -6.194 1.00 85.19 86 LEU A C 1
ATOM 697 O O . LEU A 1 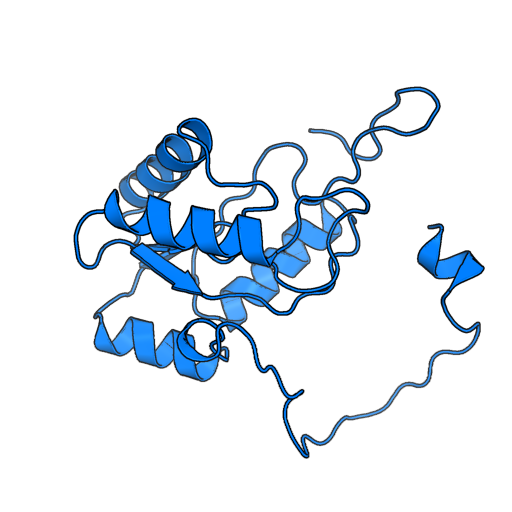86 ? 7.164 -4.039 -6.413 1.00 85.19 86 LEU A O 1
ATOM 701 N N . THR A 1 87 ? 9.315 -3.814 -5.814 1.00 86.75 87 THR A N 1
ATOM 702 C CA . THR A 1 87 ? 9.325 -2.342 -5.729 1.00 86.75 87 THR A CA 1
ATOM 703 C C . THR A 1 87 ? 10.305 -1.752 -6.748 1.00 86.75 87 THR A C 1
ATOM 705 O O . THR A 1 87 ? 10.669 -2.425 -7.716 1.00 86.75 87 THR A O 1
ATOM 708 N N . LYS A 1 88 ? 10.715 -0.484 -6.595 1.00 84.94 88 LYS A N 1
ATOM 709 C CA . LYS A 1 88 ? 11.676 0.122 -7.517 1.00 84.94 88 LYS A CA 1
ATOM 710 C C . LYS A 1 88 ? 13.057 -0.533 -7.312 1.00 84.94 88 LYS A C 1
ATOM 712 O O . LYS A 1 88 ? 13.467 -0.741 -6.169 1.00 84.94 88 LYS A O 1
ATOM 717 N N . PRO A 1 89 ? 13.798 -0.848 -8.391 1.00 83.19 89 PRO A N 1
ATOM 718 C CA . PRO A 1 89 ? 15.174 -1.322 -8.273 1.00 83.19 89 PRO A CA 1
ATOM 719 C C . PRO A 1 89 ? 16.039 -0.349 -7.463 1.00 83.19 89 PRO A C 1
ATOM 721 O O . PRO A 1 89 ? 16.034 0.854 -7.730 1.00 83.19 89 PRO A O 1
ATOM 724 N N . GLY A 1 90 ? 16.774 -0.881 -6.486 1.00 84.62 90 GLY A N 1
ATOM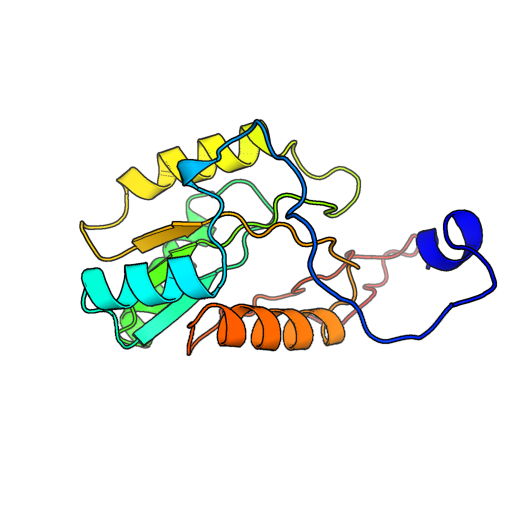 725 C CA . GLY A 1 90 ? 17.610 -0.098 -5.571 1.00 84.62 90 GLY A CA 1
ATOM 726 C C . GLY A 1 90 ? 16.908 0.381 -4.295 1.00 84.62 90 GLY A C 1
ATOM 727 O O . GLY A 1 90 ? 17.579 0.953 -3.440 1.00 84.62 90 GLY A O 1
ATOM 728 N N . ASP A 1 91 ? 15.603 0.131 -4.131 1.00 85.94 91 ASP A N 1
ATOM 729 C CA . ASP A 1 91 ? 14.910 0.414 -2.869 1.00 85.94 91 ASP A CA 1
ATOM 730 C C . ASP A 1 91 ? 15.502 -0.416 -1.713 1.00 85.94 91 ASP A C 1
ATOM 732 O O . ASP A 1 91 ? 15.972 -1.547 -1.884 1.00 85.94 91 ASP A O 1
ATOM 736 N N . VAL A 1 92 ? 15.414 0.133 -0.498 1.00 87.25 92 VAL A N 1
ATOM 737 C CA . VAL A 1 92 ? 15.843 -0.550 0.729 1.00 87.25 92 VAL A CA 1
ATOM 738 C C . VAL A 1 92 ? 15.108 -1.885 0.889 1.00 87.25 92 VAL A C 1
ATOM 740 O O . VAL A 1 92 ? 13.889 -1.985 0.697 1.00 87.25 92 VAL A O 1
ATOM 743 N N . ASN A 1 93 ? 15.856 -2.911 1.307 1.00 89.56 93 ASN A N 1
ATOM 744 C CA . ASN A 1 93 ? 15.326 -4.245 1.565 1.00 89.56 93 ASN A CA 1
ATOM 745 C C . ASN A 1 93 ? 14.085 -4.204 2.482 1.00 89.56 93 ASN A C 1
ATOM 747 O O . ASN A 1 93 ? 14.026 -3.452 3.463 1.00 89.56 93 ASN A O 1
ATOM 751 N N . HIS A 1 94 ? 13.082 -5.031 2.169 1.00 91.06 94 HIS A N 1
ATOM 752 C CA . HIS A 1 94 ? 11.796 -4.978 2.857 1.00 91.06 94 HIS A CA 1
ATOM 753 C C . HIS A 1 94 ? 11.876 -5.345 4.340 1.00 91.06 94 HIS A C 1
ATOM 755 O O . HIS A 1 94 ? 11.119 -4.767 5.109 1.00 91.06 94 HIS A O 1
ATOM 761 N N . TYR A 1 95 ? 12.796 -6.213 4.773 1.00 93.38 95 TYR A N 1
ATOM 762 C CA . TYR A 1 95 ? 12.969 -6.528 6.195 1.00 93.38 95 TYR A CA 1
ATOM 763 C C . TYR A 1 95 ? 13.340 -5.277 6.999 1.00 93.38 95 TYR A C 1
ATOM 765 O O . TYR A 1 95 ? 12.782 -5.021 8.067 1.00 93.38 95 TYR A O 1
ATOM 773 N N . THR A 1 96 ? 14.242 -4.453 6.460 1.00 92.56 96 THR A N 1
ATOM 774 C CA . THR A 1 96 ? 14.621 -3.176 7.073 1.00 92.56 96 THR A CA 1
ATOM 775 C C . THR A 1 96 ? 13.443 -2.209 7.081 1.00 92.56 96 THR A C 1
ATOM 777 O O . THR A 1 96 ? 13.122 -1.651 8.128 1.00 92.56 96 THR A O 1
ATOM 780 N N . ARG A 1 97 ? 12.741 -2.056 5.948 1.00 92.38 97 ARG A N 1
ATOM 781 C CA . ARG A 1 97 ? 11.571 -1.165 5.860 1.00 92.38 97 ARG A CA 1
ATOM 782 C C . ARG A 1 97 ? 10.474 -1.562 6.848 1.00 92.38 97 ARG A C 1
ATOM 784 O O . ARG A 1 97 ? 9.974 -0.704 7.567 1.00 92.38 97 ARG A O 1
ATOM 791 N N . VAL A 1 98 ? 10.142 -2.852 6.937 1.00 93.69 98 VAL A N 1
ATOM 792 C CA . VAL A 1 98 ? 9.115 -3.363 7.857 1.00 93.69 98 VAL A CA 1
ATOM 793 C C . VAL A 1 98 ? 9.492 -3.100 9.312 1.00 93.69 98 VAL A C 1
ATOM 795 O O . VAL A 1 98 ? 8.641 -2.634 10.064 1.00 93.69 98 VAL A O 1
ATOM 798 N N . ARG A 1 99 ? 10.760 -3.285 9.702 1.00 94.00 99 ARG A N 1
ATOM 799 C CA . ARG A 1 99 ? 11.232 -2.926 11.052 1.00 94.00 99 ARG A CA 1
ATOM 800 C C . ARG A 1 99 ? 11.077 -1.431 11.339 1.00 94.00 99 ARG A C 1
ATOM 802 O O . ARG A 1 99 ? 10.643 -1.067 12.428 1.00 94.00 99 ARG A O 1
ATOM 809 N N . CYS A 1 100 ? 11.370 -0.564 10.367 1.00 92.69 100 CYS A N 1
ATOM 810 C CA . CYS A 1 100 ? 11.131 0.874 10.507 1.00 92.69 100 CYS A CA 1
ATOM 811 C C . CYS A 1 100 ? 9.639 1.190 10.679 1.00 92.69 100 CYS A C 1
ATOM 813 O O . CYS A 1 100 ? 9.293 2.004 11.532 1.00 92.69 100 CYS A O 1
ATOM 815 N N . TYR A 1 101 ? 8.755 0.532 9.919 1.00 93.75 101 TYR A N 1
ATOM 816 C CA . TYR A 1 101 ? 7.310 0.720 10.070 1.00 93.75 101 TYR A CA 1
ATOM 817 C C . TYR A 1 101 ? 6.819 0.246 11.437 1.00 93.75 101 TYR A C 1
ATOM 819 O O . TYR A 1 101 ? 6.095 0.967 12.106 1.00 93.75 101 TYR A O 1
ATOM 827 N N . GLN A 1 102 ? 7.264 -0.919 11.908 1.00 93.75 102 GLN A N 1
ATOM 828 C CA . GLN A 1 102 ? 6.931 -1.389 13.254 1.00 93.75 102 GLN A CA 1
ATOM 829 C C . GLN A 1 102 ? 7.389 -0.397 14.328 1.00 93.75 102 GLN A C 1
ATOM 831 O O . GLN A 1 102 ? 6.641 -0.127 15.260 1.00 93.75 102 GLN A O 1
ATOM 836 N N . LYS A 1 103 ? 8.581 0.193 14.171 1.00 93.38 103 LYS A N 1
ATOM 837 C CA . LYS A 1 103 ? 9.100 1.165 15.135 1.00 93.38 103 LYS A CA 1
ATOM 838 C C . LYS A 1 103 ? 8.326 2.484 15.132 1.00 93.38 103 LYS A C 1
ATOM 840 O O . LYS A 1 103 ? 8.112 3.054 16.196 1.00 93.38 103 LYS A O 1
ATOM 845 N N . ILE A 1 104 ? 7.908 2.982 13.965 1.00 90.62 104 ILE A N 1
ATOM 846 C CA . ILE A 1 104 ? 7.127 4.226 13.902 1.00 90.62 104 ILE A CA 1
ATOM 847 C C . ILE A 1 104 ? 5.692 4.033 14.405 1.00 90.62 104 ILE A C 1
ATOM 849 O O . ILE A 1 104 ? 5.113 4.996 14.894 1.00 90.62 104 ILE A O 1
ATOM 853 N N . MET A 1 105 ? 5.139 2.811 14.363 1.00 92.19 105 MET A N 1
ATOM 854 C CA . MET A 1 105 ? 3.810 2.535 14.928 1.00 92.19 105 MET A CA 1
ATOM 855 C C . MET A 1 105 ? 3.703 2.948 16.404 1.00 92.19 105 MET A C 1
ATOM 857 O O . MET A 1 105 ? 2.646 3.402 16.814 1.00 92.19 105 MET A O 1
ATOM 861 N N . GLU A 1 106 ? 4.799 2.875 17.171 1.00 92.38 106 GLU A N 1
ATOM 862 C CA . GLU A 1 106 ? 4.862 3.310 18.579 1.00 92.38 106 GLU A CA 1
ATOM 863 C C . GLU A 1 106 ? 4.628 4.821 18.780 1.00 92.38 106 GLU A C 1
ATOM 865 O O . GLU A 1 106 ? 4.520 5.282 19.914 1.00 92.38 106 GLU A O 1
ATOM 870 N N . LYS A 1 107 ? 4.632 5.621 17.705 1.00 91.69 107 LYS A N 1
ATOM 871 C CA . LYS A 1 107 ? 4.403 7.072 17.767 1.00 91.69 107 LYS A CA 1
ATOM 872 C C . LYS A 1 107 ? 2.944 7.467 17.591 1.00 91.69 107 LYS A C 1
ATOM 874 O O . LYS A 1 107 ? 2.587 8.562 18.013 1.00 91.69 107 LYS A O 1
ATOM 879 N N . TYR A 1 108 ? 2.126 6.614 16.982 1.00 90.06 108 TYR A N 1
ATOM 880 C CA . TYR A 1 108 ? 0.703 6.892 16.816 1.00 90.06 108 TYR A CA 1
ATOM 881 C C . TYR A 1 108 ? -0.036 6.598 18.119 1.00 90.06 108 TYR A C 1
ATOM 883 O O . TYR A 1 108 ? 0.346 5.703 18.871 1.00 90.06 108 TYR A O 1
ATOM 891 N N . ALA A 1 109 ? -1.106 7.349 18.373 1.00 91.06 109 ALA A N 1
ATOM 892 C CA . ALA A 1 109 ? -1.975 7.090 19.510 1.00 91.06 109 ALA A CA 1
ATOM 893 C C . ALA A 1 109 ? -2.664 5.724 19.370 1.00 91.06 109 ALA A C 1
ATOM 895 O O . ALA A 1 109 ? -2.920 5.241 18.258 1.00 91.06 109 ALA A O 1
ATOM 896 N N . ASP A 1 110 ? -2.998 5.115 20.503 1.00 90.50 110 ASP A N 1
ATOM 897 C CA . ASP A 1 110 ? -3.668 3.819 20.526 1.00 90.50 110 ASP A CA 1
ATOM 898 C C . ASP A 1 110 ? -4.961 3.839 19.703 1.00 90.50 110 ASP A C 1
ATOM 900 O O . ASP A 1 110 ? -5.742 4.788 19.748 1.00 90.50 110 ASP A O 1
ATOM 904 N N . ASN A 1 111 ? -5.180 2.768 18.939 1.00 93.06 111 ASN A N 1
ATOM 905 C CA . ASN A 1 111 ? -6.347 2.591 18.073 1.00 93.06 111 ASN A CA 1
ATOM 906 C C . ASN A 1 111 ? -6.547 3.676 16.988 1.00 93.06 111 ASN A C 1
ATOM 908 O O . ASN A 1 111 ? -7.649 3.798 16.463 1.00 93.06 111 ASN A O 1
ATOM 912 N N . THR A 1 112 ? -5.504 4.428 16.610 1.00 94.19 112 THR A N 1
ATOM 913 C CA . THR A 1 112 ? -5.586 5.425 15.515 1.00 94.19 112 THR A CA 1
ATOM 914 C C . THR A 1 112 ? -4.903 4.987 14.220 1.00 94.19 112 THR A C 1
ATOM 916 O O . THR A 1 112 ? -5.214 5.501 13.144 1.00 94.19 112 THR A O 1
ATOM 919 N N . ALA A 1 113 ? -3.983 4.019 14.298 1.00 95.75 113 ALA A N 1
ATOM 920 C CA . ALA A 1 113 ? -3.216 3.547 13.152 1.00 95.75 113 ALA A CA 1
ATOM 921 C C . ALA A 1 113 ? -3.029 2.023 13.145 1.00 95.75 113 ALA A C 1
ATOM 923 O O . ALA A 1 113 ? -2.889 1.376 14.183 1.00 95.75 113 ALA A O 1
ATOM 924 N N . ALA A 1 114 ? -2.996 1.437 11.948 1.00 96.81 114 ALA A N 1
ATOM 925 C CA . ALA A 1 114 ? -2.759 0.017 11.727 1.00 96.81 114 ALA A CA 1
ATOM 926 C C . ALA A 1 114 ? -1.690 -0.198 10.652 1.00 96.81 114 ALA A C 1
ATOM 928 O O . ALA A 1 114 ? -1.644 0.509 9.647 1.00 96.81 114 ALA A O 1
ATOM 929 N N . LEU A 1 115 ? -0.868 -1.233 10.838 1.00 97.19 115 LEU A N 1
ATOM 930 C CA . LEU A 1 115 ? 0.121 -1.684 9.861 1.00 97.19 115 LEU A CA 1
ATOM 931 C C . LEU A 1 115 ? -0.354 -2.974 9.184 1.00 97.19 115 LEU A C 1
ATOM 933 O O . LEU A 1 115 ? -0.707 -3.946 9.859 1.00 97.19 115 LEU A O 1
ATOM 937 N N . SER A 1 116 ? -0.327 -2.996 7.852 1.00 97.88 116 SER A N 1
ATOM 938 C CA . SER A 1 116 ? -0.527 -4.207 7.050 1.00 97.88 116 SER A CA 1
ATOM 939 C C . SER A 1 116 ? 0.376 -4.192 5.822 1.00 97.88 116 SER A C 1
ATOM 941 O O . SER A 1 116 ? 0.582 -3.146 5.222 1.00 97.88 116 SER A O 1
ATOM 943 N N . LEU A 1 117 ? 0.918 -5.339 5.424 1.00 96.94 117 LEU A N 1
ATOM 944 C CA . LEU A 1 117 ? 1.812 -5.463 4.275 1.00 96.94 117 LEU A CA 1
ATOM 945 C C . LEU A 1 117 ? 1.021 -5.825 3.017 1.00 96.94 117 LEU A C 1
ATOM 947 O O . LEU A 1 117 ? 0.263 -6.794 3.015 1.00 96.94 117 LEU A O 1
ATOM 951 N N . LEU A 1 118 ? 1.256 -5.086 1.932 1.00 96.81 118 LEU A N 1
ATOM 952 C CA . LEU A 1 118 ? 0.646 -5.328 0.629 1.00 96.81 118 LEU A CA 1
ATOM 953 C C . LEU A 1 118 ? 1.602 -6.132 -0.272 1.00 96.81 118 LEU A C 1
ATOM 955 O O . LEU A 1 118 ? 2.641 -5.593 -0.671 1.00 96.81 118 LEU A O 1
ATOM 959 N N . PRO A 1 119 ? 1.279 -7.380 -0.663 1.00 95.12 119 PRO A N 1
ATOM 960 C CA . PRO A 1 119 ? 2.097 -8.169 -1.588 1.00 95.12 119 PRO A CA 1
ATOM 961 C C . PRO A 1 119 ? 1.878 -7.739 -3.053 1.00 95.12 119 PRO A C 1
ATOM 963 O O . PRO A 1 119 ? 1.468 -8.527 -3.901 1.00 95.12 119 PRO A O 1
ATOM 966 N N . LEU A 1 120 ? 2.121 -6.463 -3.359 1.00 95.50 120 LEU A N 1
ATOM 967 C CA . LEU A 1 120 ? 1.999 -5.904 -4.706 1.00 95.50 120 LEU A CA 1
ATOM 968 C C . LEU A 1 120 ? 3.340 -5.952 -5.443 1.00 95.50 120 LEU A C 1
ATOM 970 O O . LEU A 1 120 ? 4.392 -5.688 -4.867 1.00 95.50 120 LEU A O 1
ATOM 974 N N . ALA A 1 121 ? 3.290 -6.215 -6.744 1.00 94.50 121 ALA A N 1
ATOM 975 C CA . ALA A 1 121 ? 4.394 -5.928 -7.649 1.00 94.50 121 ALA A CA 1
ATOM 976 C C . ALA A 1 121 ? 4.145 -4.571 -8.321 1.00 94.50 121 ALA A C 1
ATOM 978 O O . ALA A 1 121 ? 3.277 -4.451 -9.189 1.00 94.50 121 ALA A O 1
ATOM 979 N N . MET A 1 122 ? 4.873 -3.545 -7.898 1.00 94.69 122 MET A N 1
ATOM 980 C CA . MET A 1 122 ? 4.767 -2.210 -8.471 1.00 94.69 122 MET A CA 1
ATOM 981 C C . MET A 1 122 ? 5.297 -2.181 -9.901 1.00 94.69 122 MET A C 1
ATOM 983 O O . MET A 1 122 ? 6.221 -2.916 -10.253 1.00 94.69 122 MET A O 1
ATOM 987 N N . ARG A 1 123 ? 4.704 -1.332 -10.741 1.00 94.94 123 ARG A N 1
ATOM 988 C CA . ARG A 1 123 ? 5.123 -1.154 -12.145 1.00 94.94 123 ARG A CA 1
ATOM 989 C C . ARG A 1 123 ? 5.869 0.156 -12.377 1.00 94.94 123 ARG A C 1
ATOM 991 O O . ARG A 1 123 ? 6.447 0.345 -13.447 1.00 94.94 123 ARG A O 1
ATOM 998 N N . MET A 1 124 ? 5.882 1.029 -11.375 1.00 94.31 124 MET A N 1
ATOM 999 C CA . MET A 1 124 ? 6.363 2.402 -11.457 1.00 94.31 124 MET A CA 1
ATOM 1000 C C . MET A 1 124 ? 5.673 3.166 -12.602 1.00 94.31 124 MET A C 1
ATOM 1002 O O . MET A 1 124 ? 6.314 3.830 -13.418 1.00 94.31 124 MET A O 1
ATOM 1006 N N . ALA A 1 125 ? 4.350 3.016 -12.705 1.00 95.81 125 ALA A N 1
ATOM 1007 C CA . ALA A 1 125 ? 3.526 3.563 -13.782 1.00 95.81 125 ALA A CA 1
ATOM 1008 C C . ALA A 1 125 ? 2.808 4.876 -13.409 1.00 95.81 125 ALA A C 1
ATOM 1010 O O . ALA A 1 125 ? 1.801 5.231 -14.031 1.00 95.81 125 ALA A O 1
ATOM 1011 N N . GLY A 1 126 ? 3.312 5.594 -12.400 1.00 95.19 126 GLY A N 1
ATOM 1012 C CA . GLY A 1 126 ? 2.894 6.958 -12.081 1.00 95.19 126 GLY A CA 1
ATOM 1013 C C . GLY A 1 126 ? 1.373 7.092 -11.897 1.00 95.19 126 GLY A C 1
ATOM 1014 O O . GLY A 1 126 ? 0.779 6.310 -11.147 1.00 95.19 126 GLY A O 1
ATOM 1015 N N . PRO A 1 127 ? 0.703 8.011 -12.622 1.00 96.38 127 PRO A N 1
ATOM 1016 C CA . PRO A 1 127 ? -0.741 8.239 -12.511 1.00 96.38 127 PRO A CA 1
ATOM 1017 C C . PRO A 1 127 ? -1.619 6.995 -12.719 1.00 96.38 127 PRO A C 1
ATOM 1019 O O . PRO A 1 127 ? -2.624 6.826 -12.029 1.00 96.38 127 PRO A O 1
ATOM 1022 N N . ARG A 1 128 ? -1.245 6.081 -13.629 1.00 97.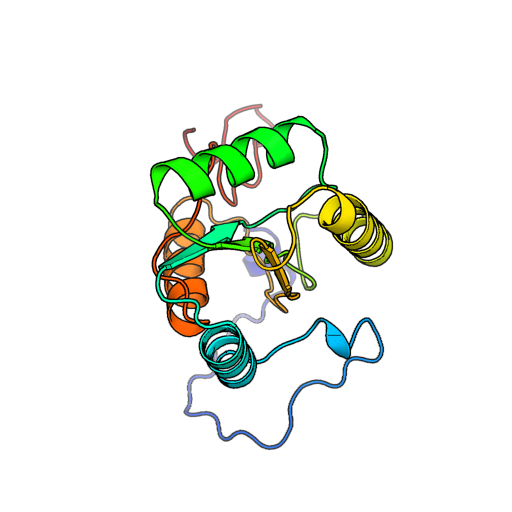44 128 ARG A N 1
ATOM 1023 C CA . ARG A 1 128 ? -2.014 4.837 -13.838 1.00 97.44 128 ARG A CA 1
ATOM 1024 C C . ARG A 1 128 ? -1.949 3.934 -12.613 1.00 97.44 128 ARG A C 1
ATOM 1026 O O . ARG A 1 128 ? -2.947 3.336 -12.218 1.00 97.44 128 ARG A O 1
ATOM 1033 N N . GLU A 1 129 ? -0.778 3.857 -11.996 1.00 97.31 129 GLU A N 1
ATOM 1034 C CA . GLU A 1 129 ? -0.582 3.075 -10.781 1.00 97.31 129 GLU A CA 1
ATOM 1035 C C . GLU A 1 129 ? -1.178 3.761 -9.550 1.00 97.31 129 GLU A C 1
ATOM 1037 O O . GLU A 1 129 ? -1.645 3.073 -8.651 1.00 97.31 129 GLU A O 1
ATOM 1042 N N . ALA A 1 130 ? -1.279 5.093 -9.530 1.00 97.00 130 ALA A N 1
ATOM 1043 C CA . ALA A 1 130 ? -2.032 5.815 -8.505 1.00 97.00 130 ALA A CA 1
ATOM 1044 C C . ALA A 1 130 ? -3.516 5.404 -8.486 1.00 97.00 130 ALA A C 1
ATOM 1046 O O . ALA A 1 130 ? -4.049 5.073 -7.425 1.00 97.00 130 ALA A O 1
ATOM 1047 N N . LEU A 1 131 ? -4.159 5.332 -9.657 1.00 97.69 131 LEU A N 1
ATOM 1048 C CA . LEU A 1 131 ? -5.536 4.836 -9.777 1.00 97.69 131 LEU A CA 1
ATOM 1049 C C . LEU A 1 131 ? -5.645 3.356 -9.394 1.00 97.69 131 LEU A C 1
ATOM 1051 O O . LEU A 1 131 ? -6.557 2.964 -8.667 1.00 97.69 131 LEU A O 1
ATOM 1055 N N . TRP A 1 132 ? -4.687 2.534 -9.826 1.00 98.19 132 TRP A N 1
ATOM 1056 C CA . TRP A 1 132 ? -4.649 1.123 -9.446 1.00 98.19 132 TRP A CA 1
ATOM 1057 C C . TRP A 1 132 ? -4.517 0.942 -7.928 1.00 98.19 132 TRP A C 1
ATOM 1059 O O . TRP A 1 132 ? -5.244 0.152 -7.327 1.00 98.19 132 TRP A O 1
ATOM 1069 N N . HIS A 1 133 ? -3.657 1.732 -7.284 1.00 97.94 133 HIS A N 1
ATOM 1070 C CA . HIS A 1 133 ? -3.523 1.777 -5.834 1.00 97.94 133 HIS A CA 1
ATOM 1071 C C . HIS A 1 133 ? -4.837 2.168 -5.157 1.00 97.94 133 HIS A C 1
ATOM 1073 O O . HIS A 1 133 ? -5.191 1.533 -4.166 1.00 97.94 133 HIS A O 1
ATOM 1079 N N . ALA A 1 134 ? -5.576 3.150 -5.678 1.00 98.00 134 ALA A N 1
ATOM 1080 C CA . ALA A 1 134 ? -6.880 3.520 -5.132 1.00 98.00 134 ALA A CA 1
ATOM 1081 C C . ALA A 1 134 ? -7.874 2.345 -5.186 1.00 98.00 134 ALA A C 1
ATOM 1083 O O . ALA A 1 134 ? -8.515 2.043 -4.181 1.00 98.00 134 ALA A O 1
ATOM 1084 N N . ILE A 1 135 ? -7.939 1.616 -6.308 1.00 98.44 135 ILE A N 1
ATOM 1085 C CA . ILE A 1 135 ? -8.792 0.421 -6.453 1.00 98.44 135 ILE A CA 1
ATOM 1086 C C . ILE A 1 135 ? -8.387 -0.667 -5.454 1.00 98.44 135 ILE A C 1
ATOM 1088 O O . ILE A 1 135 ? -9.239 -1.220 -4.761 1.00 98.44 135 ILE A O 1
ATOM 1092 N N . ILE A 1 136 ? -7.087 -0.956 -5.343 1.00 98.38 136 ILE A N 1
ATOM 1093 C CA . ILE A 1 136 ? -6.584 -1.941 -4.380 1.00 98.38 136 ILE A CA 1
ATOM 1094 C C . ILE A 1 136 ? -7.002 -1.533 -2.964 1.00 98.38 136 ILE A C 1
ATOM 1096 O O . ILE A 1 136 ? -7.586 -2.334 -2.244 1.00 98.38 136 ILE A O 1
ATOM 1100 N N . ARG A 1 137 ? -6.768 -0.282 -2.558 1.00 98.44 137 ARG A N 1
ATOM 1101 C CA . ARG A 1 137 ? -7.073 0.190 -1.195 1.00 98.44 137 ARG A CA 1
ATOM 1102 C C . ARG A 1 137 ? -8.568 0.181 -0.906 1.00 98.44 137 ARG A C 1
ATOM 1104 O O . ARG A 1 137 ? -8.962 -0.265 0.169 1.00 98.44 137 ARG A O 1
ATOM 1111 N N . LYS A 1 138 ? -9.392 0.536 -1.892 1.00 98.38 138 LYS A N 1
ATOM 1112 C CA . LYS A 1 138 ? -10.844 0.364 -1.821 1.00 98.38 138 LYS A CA 1
ATOM 1113 C C . LYS A 1 138 ? -11.222 -1.093 -1.559 1.00 98.38 138 LYS A C 1
ATOM 1115 O O . LYS A 1 138 ? -12.036 -1.355 -0.679 1.00 98.38 138 LYS A O 1
ATOM 1120 N N . ASN A 1 139 ? -10.613 -2.051 -2.261 1.00 98.50 139 ASN A N 1
ATOM 1121 C CA . ASN A 1 139 ? -10.874 -3.479 -2.040 1.00 98.50 139 ASN A CA 1
ATOM 1122 C C . ASN A 1 139 ? -10.465 -3.930 -0.631 1.00 98.50 139 ASN A C 1
ATOM 1124 O O . ASN A 1 139 ? -11.189 -4.713 -0.019 1.00 98.50 139 ASN A O 1
ATOM 1128 N N . TYR A 1 140 ? -9.391 -3.361 -0.084 1.00 98.56 140 TYR A N 1
ATOM 1129 C CA . TYR A 1 140 ? -8.942 -3.564 1.296 1.00 98.56 140 TYR A CA 1
ATOM 1130 C C . TYR A 1 140 ? -9.764 -2.817 2.363 1.00 98.56 140 TYR A C 1
ATOM 1132 O O . TYR A 1 140 ? -9.464 -2.953 3.543 1.00 98.56 140 TYR A O 1
ATOM 1140 N N . GLY A 1 141 ? -10.804 -2.067 1.983 1.00 97.88 141 GLY A N 1
ATOM 1141 C CA . GLY A 1 141 ? -11.721 -1.411 2.924 1.00 97.88 141 GLY A CA 1
ATOM 1142 C C . GLY A 1 141 ? -11.396 0.047 3.240 1.00 97.88 141 GLY A C 1
ATOM 1143 O O . GLY A 1 141 ? -12.030 0.623 4.111 1.00 97.88 141 GLY A O 1
ATOM 1144 N N . CYS A 1 142 ? -10.442 0.663 2.543 1.00 98.12 142 CYS A N 1
ATOM 1145 C CA . CYS A 1 142 ? -10.139 2.083 2.718 1.00 98.12 142 CYS A CA 1
ATOM 1146 C C . CYS A 1 142 ? -11.111 2.954 1.913 1.00 98.12 142 CYS A C 1
ATOM 1148 O O . CYS A 1 142 ? -11.434 2.623 0.769 1.00 98.12 142 CYS A O 1
ATOM 1150 N N . ASN A 1 143 ? -11.521 4.090 2.476 1.00 96.75 143 ASN A N 1
ATOM 1151 C CA . ASN A 1 143 ? -12.341 5.088 1.783 1.00 96.75 143 ASN A CA 1
ATOM 1152 C C . ASN A 1 143 ? -11.541 6.331 1.360 1.00 96.75 143 ASN A C 1
ATOM 1154 O O . ASN A 1 143 ? -11.958 7.029 0.437 1.00 96.75 143 ASN A O 1
ATOM 1158 N N . HIS A 1 144 ? -10.349 6.535 1.928 1.00 97.38 144 HIS A N 1
ATOM 1159 C CA . HIS A 1 144 ? -9.400 7.562 1.504 1.00 97.38 144 HIS A CA 1
ATOM 1160 C C . HIS A 1 144 ? -8.034 6.953 1.155 1.00 97.38 144 HIS A C 1
ATOM 1162 O O . HIS A 1 144 ? -7.639 5.897 1.658 1.00 97.38 144 HIS A O 1
ATOM 1168 N N . ILE A 1 145 ? -7.283 7.627 0.285 1.00 96.50 145 ILE A N 1
ATOM 1169 C CA . ILE A 1 145 ? -5.898 7.275 -0.040 1.00 96.50 145 ILE A CA 1
ATOM 1170 C C . ILE A 1 145 ? -5.063 8.543 -0.170 1.00 96.50 145 ILE A C 1
ATOM 1172 O O . ILE A 1 145 ? -5.465 9.499 -0.829 1.00 96.50 145 ILE A O 1
ATOM 1176 N N . ILE A 1 146 ? -3.878 8.526 0.432 1.00 95.06 146 ILE A N 1
ATOM 1177 C CA . ILE A 1 146 ? -2.891 9.588 0.270 1.00 95.06 146 ILE A CA 1
ATOM 1178 C C . ILE A 1 146 ? -2.168 9.377 -1.061 1.00 95.06 146 ILE A C 1
ATOM 1180 O O . ILE A 1 146 ? -1.492 8.362 -1.260 1.00 95.06 146 ILE A O 1
ATOM 1184 N N . ILE A 1 147 ? -2.292 10.352 -1.960 1.00 93.69 147 ILE A N 1
ATOM 1185 C CA . ILE A 1 147 ? -1.520 10.432 -3.201 1.00 93.69 147 ILE A CA 1
ATOM 1186 C C . ILE A 1 147 ? -0.521 11.574 -3.054 1.00 93.69 147 ILE A C 1
ATOM 1188 O O . ILE A 1 147 ? -0.897 12.739 -2.951 1.00 93.69 147 ILE A O 1
ATOM 1192 N N . GLY A 1 148 ? 0.761 11.221 -2.988 1.00 89.56 148 GLY A N 1
ATOM 1193 C CA . GLY A 1 148 ? 1.842 12.195 -2.887 1.00 89.56 148 GLY A CA 1
ATOM 1194 C C . GLY A 1 148 ? 2.303 12.704 -4.250 1.00 89.56 148 GLY A C 1
ATOM 1195 O O . GLY A 1 148 ? 1.961 12.153 -5.295 1.00 89.56 148 GLY A O 1
ATOM 1196 N N . ARG A 1 149 ? 3.166 13.720 -4.223 1.00 89.25 149 ARG A N 1
ATOM 1197 C CA . ARG A 1 149 ? 3.937 14.141 -5.396 1.00 89.25 149 ARG A CA 1
ATOM 1198 C C . ARG A 1 149 ? 4.727 12.956 -5.959 1.00 89.25 149 ARG A C 1
ATOM 1200 O O . ARG A 1 149 ? 5.312 12.194 -5.186 1.00 89.25 149 ARG A O 1
ATOM 1207 N N . ASP A 1 150 ? 4.770 12.825 -7.284 1.00 90.50 150 ASP A N 1
ATOM 1208 C CA . ASP A 1 150 ? 5.518 11.759 -7.967 1.00 90.50 150 ASP A CA 1
ATOM 1209 C C . ASP A 1 150 ? 5.075 10.332 -7.542 1.00 90.50 150 ASP A C 1
ATOM 1211 O O . ASP A 1 150 ? 5.874 9.384 -7.520 1.00 90.50 150 ASP A O 1
ATOM 1215 N N . HIS A 1 151 ? 3.797 10.146 -7.178 1.00 93.44 151 HIS A N 1
ATOM 1216 C CA . HIS A 1 151 ? 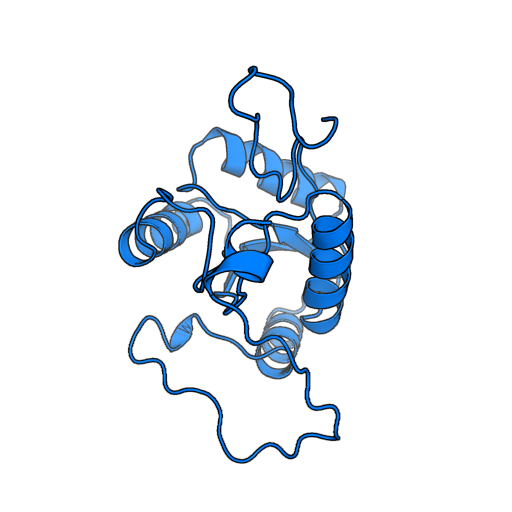3.274 8.859 -6.699 1.00 93.44 151 HIS A CA 1
ATOM 1217 C C . HIS A 1 151 ? 3.504 7.735 -7.708 1.00 93.44 151 HIS A C 1
ATOM 1219 O O . HIS A 1 151 ? 3.107 7.835 -8.866 1.00 93.44 151 HIS A O 1
ATOM 1225 N N . ALA A 1 152 ? 4.137 6.647 -7.258 1.00 92.69 152 ALA A N 1
ATOM 1226 C CA . ALA A 1 152 ? 4.547 5.522 -8.105 1.00 92.69 152 ALA A CA 1
ATOM 1227 C C . ALA A 1 152 ? 5.368 5.931 -9.352 1.00 92.69 152 ALA A C 1
ATOM 1229 O O . ALA A 1 152 ? 5.402 5.205 -10.345 1.00 92.69 152 ALA A O 1
ATOM 1230 N N . SER A 1 153 ? 6.055 7.077 -9.312 1.00 92.38 153 SER A N 1
ATOM 1231 C CA . SER A 1 153 ? 6.945 7.519 -10.384 1.00 92.38 153 SER A CA 1
ATOM 1232 C C . SER A 1 153 ? 8.303 6.806 -10.306 1.00 92.38 153 SER A C 1
ATOM 1234 O O . SER A 1 153 ? 8.863 6.648 -9.215 1.00 92.38 153 SER A O 1
ATOM 1236 N N . PRO A 1 154 ? 8.893 6.404 -11.446 1.00 91.88 154 PRO A N 1
ATOM 1237 C CA . PRO A 1 154 ? 10.260 5.900 -11.497 1.00 91.88 154 PRO A CA 1
ATOM 1238 C C . PRO A 1 154 ? 11.291 7.028 -11.318 1.00 91.88 154 PRO A C 1
ATOM 1240 O O . PRO A 1 154 ? 12.458 6.742 -11.038 1.00 91.88 154 PRO A O 1
ATOM 1243 N N . GLY A 1 155 ? 10.872 8.298 -11.393 1.00 91.62 155 GLY A N 1
ATOM 1244 C CA . GLY A 1 155 ? 11.722 9.477 -11.255 1.00 91.62 155 GLY A CA 1
ATOM 1245 C C . GLY A 1 155 ? 12.042 10.105 -12.608 1.00 91.62 155 GLY A C 1
ATOM 1246 O O . GLY A 1 155 ? 11.135 10.447 -13.366 1.00 91.62 155 GLY A O 1
ATOM 1247 N N . LYS A 1 156 ? 13.333 10.270 -12.904 1.00 92.75 156 LYS A N 1
ATOM 1248 C CA . LYS A 1 156 ? 13.842 10.884 -14.137 1.00 92.75 156 LYS A CA 1
ATOM 1249 C C . LYS A 1 156 ? 14.526 9.853 -15.033 1.00 92.75 156 LYS A C 1
ATOM 1251 O O . LYS A 1 156 ? 15.041 8.856 -14.532 1.00 92.75 156 LYS A O 1
ATOM 1256 N N . ASN A 1 157 ? 14.509 10.095 -16.339 1.00 90.94 157 ASN A N 1
ATOM 1257 C CA . ASN A 1 157 ? 15.257 9.324 -17.326 1.00 90.94 157 ASN A CA 1
ATOM 1258 C C . ASN A 1 157 ? 16.748 9.732 -17.337 1.00 90.94 157 ASN A C 1
ATOM 1260 O O . ASN A 1 157 ? 17.164 10.615 -16.583 1.00 90.94 157 ASN A O 1
ATOM 1264 N N . ASN A 1 158 ? 17.541 9.108 -18.214 1.00 90.25 158 ASN A N 1
ATOM 1265 C CA . ASN A 1 158 ? 18.980 9.377 -18.339 1.00 90.25 158 ASN A CA 1
ATOM 1266 C C . ASN A 1 158 ? 19.298 10.827 -18.754 1.00 90.25 158 ASN A C 1
ATOM 1268 O O . ASN A 1 158 ? 20.356 11.335 -18.402 1.00 90.25 158 ASN A O 1
ATOM 1272 N N . ASP A 1 159 ? 18.366 11.514 -19.421 1.00 93.38 159 ASP A N 1
ATOM 1273 C CA . ASP A 1 159 ? 18.494 12.928 -19.806 1.00 93.38 159 ASP A CA 1
ATOM 1274 C C . ASP A 1 159 ? 18.047 13.890 -18.689 1.00 93.38 159 ASP A C 1
ATOM 1276 O O . ASP A 1 159 ? 17.896 15.093 -18.906 1.00 93.38 159 ASP A O 1
ATOM 1280 N N . GLY A 1 160 ? 17.740 13.370 -17.497 1.00 91.81 160 GLY A N 1
ATOM 1281 C CA . GLY A 1 160 ? 17.246 14.155 -16.368 1.00 91.81 160 GLY A CA 1
ATOM 1282 C C . GLY A 1 160 ? 15.795 14.637 -16.507 1.00 91.81 160 GLY A C 1
ATOM 1283 O O . GLY A 1 160 ? 15.323 15.393 -15.649 1.00 91.81 160 GLY A O 1
ATOM 1284 N N . LYS A 1 161 ? 15.061 14.193 -17.536 1.00 93.56 161 LYS A N 1
ATOM 1285 C CA . LYS A 1 161 ? 13.643 14.519 -17.740 1.00 93.56 161 LYS A CA 1
ATOM 1286 C C . LYS A 1 161 ? 12.760 13.606 -16.887 1.00 93.56 161 LYS A C 1
ATOM 1288 O O . LYS A 1 161 ? 12.980 12.395 -16.869 1.00 93.56 161 LYS A O 1
ATOM 1293 N N . PRO A 1 162 ? 11.767 14.146 -16.163 1.00 93.75 162 PRO A N 1
ATOM 1294 C CA . PRO A 1 162 ? 10.875 13.322 -15.360 1.00 93.75 162 PRO A CA 1
ATOM 1295 C C . PRO A 1 162 ? 9.978 12.461 -16.262 1.00 93.75 162 PRO A C 1
ATOM 1297 O O . PRO A 1 162 ? 9.522 12.918 -17.307 1.00 93.75 162 PRO A O 1
ATOM 1300 N N . PHE A 1 163 ? 9.723 11.213 -15.859 1.00 93.12 163 PHE A N 1
ATOM 1301 C CA . PHE A 1 163 ? 8.818 10.320 -16.598 1.00 93.12 163 PHE A CA 1
ATOM 1302 C C . PHE A 1 163 ? 7.352 10.764 -16.509 1.00 93.12 163 PHE A C 1
ATOM 1304 O O . PHE A 1 163 ? 6.584 10.550 -17.443 1.00 93.12 163 PHE A O 1
ATOM 1311 N N . TYR A 1 164 ? 6.978 11.380 -15.388 1.00 94.19 164 TYR A N 1
ATOM 1312 C CA . TYR A 1 164 ? 5.656 11.942 -15.136 1.00 94.19 164 TYR A CA 1
ATOM 1313 C C . TYR A 1 164 ? 5.817 13.321 -14.497 1.00 94.19 164 TYR A C 1
ATOM 1315 O O . TYR A 1 164 ? 6.821 13.574 -13.833 1.00 94.19 164 TYR A O 1
ATOM 1323 N N . GLY A 1 165 ? 4.840 14.204 -14.702 1.00 89.06 165 GLY A N 1
ATOM 1324 C CA . GLY A 1 165 ? 4.767 15.450 -13.941 1.00 89.06 165 GLY A CA 1
ATOM 1325 C C . GLY A 1 165 ? 4.567 15.194 -12.438 1.00 89.06 165 GLY A C 1
ATOM 1326 O O . GLY A 1 165 ? 4.157 14.087 -12.071 1.00 89.06 165 GLY A O 1
ATOM 1327 N N . PRO A 1 166 ? 4.880 16.198 -11.597 1.00 83.19 166 PRO A N 1
ATOM 1328 C CA . PRO A 1 166 ? 4.665 16.122 -10.156 1.00 83.19 166 PRO A CA 1
ATOM 1329 C C . PRO A 1 166 ? 3.191 15.964 -9.779 1.00 83.19 166 PRO A C 1
ATOM 1331 O O . PRO A 1 166 ? 2.329 16.504 -10.511 1.00 83.19 166 PRO A O 1
#

Foldseek 3Di:
DCCVVPPDDPDDDDDDDDDDDDDDDPPPPVQADDLVRLQVVCVVLVFQAEEEEEDQAQDDVVNVVVQVVVCVVRVGAYEDEYEDAAAQPPGDHVVVSVVSVVVCVVVDDPSRYDGHYDPDRQPLPFPVVVVVVVVVVVSSNHPHYDDDFSRSHSAADPVNHGPDHD

Sequence (166 aa):
MNYLLHESNPIYIGGSVEGVHFPKHYDYQGLRHTPTQLREKFDRLGWTNIIAFQPREPHAPRPYGIDSRASEETNANLLIHPVVGLTKPGDVNHYTRVRCYQKIMEKYADNTAALSLLPLAMRMAGPREALWHAIIRKNYGCNHIIIGRDHASPGKNNDGKPFYGP